Protein AF-A0A219PSG2-F1 (afdb_monomer)

Solvent-accessible surface area (backbone atoms only — not comparable to full-atom values): 5943 Å² total; per-residue (Å²): 108,71,58,83,74,36,82,48,40,40,81,39,81,63,86,69,97,57,96,68,89,75,64,47,75,43,74,32,78,94,44,46,79,70,47,72,79,75,52,82,66,83,75,80,80,71,81,68,77,85,71,72,72,80,72,75,82,72,91,81,78,77,85,84,84,82,89,83,88,85,76,92,77,84,83,88,88,82,83,133

Sequence (80 aa):
HNLSLNECFIKVPREGGGERKGNYWTLDPACEDMFEKGNYRRRRRMKRPFRPPPTHFQPGKALFGGDSYGYLSPPKYLQS

Nearest PDB structures (foldseek):
  5x11-assembly3_D  TM=5.199E-01  e=4.229E+00  Bacillus spizizenii str. W23
  5x11-assembly4_G  TM=5.135E-01  e=4.526E+00  Bacillus spizizenii str. W23
  5x11-assembly2_E  TM=5.217E-01  e=5.184E+00  Bacillus spizizenii str. W23
  5x11-assembly4_H  TM=5.277E-01  e=5.937E+00  Bacillus spizizenii str. W23

Foldseek 3Di:
DVLVVDPQWDWAADDDPPPDDDTDIDGDPVCPVVPVVVPPDDDPDDPDDPPPDPPDDDPDDDDDDDDDDDDDDDDDDDDD

Organism: Astronotus ocellatus (NCBI:txid50733)

InterPro domains:
  IPR001766 Fork head domain [PF00250] (1-36)
  IPR001766 Fork head domain [PS50039] (1-45)
  IPR001766 Fork head domain [SM00339] (1-39)
  IPR036388 Winged helix-like DNA-binding domain superfamily [G3DSA:1.10.10.10] (1-46)
  IPR036390 Winged helix DNA-binding domain superfamily [SSF46785] (1-45)
  IPR050211 Forkhead box domain-containing protein [PTHR11829] (1-65)

Secondary structure (DSSP, 8-state):
-HHHH-TTEEEEPPSS--S----EEEE-GGGGGGTTTS--SPPP--------------TT--S-----------------

Mean predicted aligned error: 18.1 Å

Structure (mmCIF, N/CA/C/O backbone):
data_AF-A0A219PSG2-F1
#
_entry.id   AF-A0A219PSG2-F1
#
loop_
_atom_site.group_PDB
_atom_site.id
_atom_site.type_symbol
_atom_site.label_atom_id
_atom_site.label_alt_id
_atom_site.label_comp_id
_atom_site.label_asym_id
_atom_site.label_entity_id
_atom_site.label_seq_id
_atom_site.pdbx_PDB_ins_code
_atom_site.Cartn_x
_atom_site.Cartn_y
_atom_site.Cartn_z
_atom_site.occupancy
_atom_site.B_iso_or_equiv
_atom_site.auth_seq_id
_atom_site.auth_comp_id
_atom_site.auth_asym_id
_atom_site.auth_atom_id
_atom_site.pdbx_PDB_model_num
ATOM 1 N N . HIS A 1 1 ? 10.610 6.531 3.692 1.00 90.00 1 HIS A N 1
ATOM 2 C CA . HIS A 1 1 ? 10.280 5.907 4.989 1.00 90.00 1 HIS A CA 1
ATOM 3 C C . HIS A 1 1 ? 8.797 5.548 5.105 1.00 90.00 1 HIS A C 1
ATOM 5 O O . HIS A 1 1 ? 8.525 4.431 5.494 1.00 90.00 1 HIS A O 1
ATOM 11 N N . ASN A 1 2 ? 7.829 6.408 4.747 1.00 89.94 2 ASN A N 1
ATOM 12 C CA . ASN A 1 2 ? 6.398 6.069 4.916 1.00 89.94 2 ASN A CA 1
ATOM 13 C C . ASN A 1 2 ? 5.948 4.790 4.191 1.00 89.94 2 ASN A C 1
ATOM 15 O O . ASN A 1 2 ? 5.204 4.013 4.771 1.00 89.94 2 ASN A O 1
ATOM 19 N N . LEU A 1 3 ? 6.436 4.552 2.970 1.00 90.19 3 LEU A N 1
ATOM 20 C CA . LEU A 1 3 ? 6.085 3.352 2.200 1.00 90.19 3 LEU A CA 1
ATOM 21 C C . LEU A 1 3 ? 6.574 2.062 2.870 1.00 90.19 3 LEU A C 1
ATOM 23 O O . LEU A 1 3 ? 5.864 1.078 2.889 1.00 90.19 3 LEU A O 1
ATOM 27 N N . SER A 1 4 ? 7.760 2.080 3.476 1.00 91.25 4 SER A N 1
ATOM 28 C CA . SER A 1 4 ? 8.318 0.911 4.164 1.00 91.25 4 SER A CA 1
ATOM 29 C C . SER A 1 4 ? 7.814 0.739 5.600 1.00 91.25 4 SER A C 1
ATOM 31 O O . SER A 1 4 ? 8.012 -0.315 6.183 1.00 91.25 4 SER A O 1
ATOM 33 N N . LEU A 1 5 ? 7.250 1.789 6.206 1.00 92.06 5 LEU A N 1
ATOM 34 C CA . LEU A 1 5 ? 6.727 1.762 7.578 1.00 92.06 5 LEU A CA 1
ATOM 35 C C . LEU A 1 5 ? 5.265 1.317 7.649 1.00 92.06 5 LEU A C 1
ATOM 37 O O . LEU A 1 5 ? 4.780 1.033 8.739 1.00 92.06 5 LEU A O 1
ATOM 41 N N . ASN A 1 6 ? 4.548 1.348 6.527 1.00 91.12 6 ASN A N 1
ATOM 42 C CA . ASN A 1 6 ? 3.132 1.033 6.478 1.00 91.12 6 ASN A CA 1
ATOM 43 C C . ASN A 1 6 ? 2.928 -0.270 5.709 1.00 91.12 6 ASN A C 1
ATOM 45 O O . ASN A 1 6 ? 3.237 -0.341 4.524 1.00 91.12 6 ASN A O 1
ATOM 49 N N . GLU A 1 7 ? 2.357 -1.257 6.390 1.00 90.00 7 GLU A N 1
ATOM 50 C CA . GLU A 1 7 ? 2.038 -2.584 5.854 1.00 90.00 7 GLU A CA 1
ATOM 51 C C . GLU A 1 7 ? 1.060 -2.525 4.674 1.00 90.00 7 GLU A C 1
ATOM 53 O O . GLU A 1 7 ? 1.059 -3.417 3.839 1.00 90.00 7 GLU A O 1
ATOM 58 N N . CYS A 1 8 ? 0.295 -1.434 4.528 1.00 90.31 8 CYS A N 1
ATOM 59 C CA . CYS A 1 8 ? -0.567 -1.231 3.365 1.00 90.31 8 CYS A CA 1
ATOM 60 C C . CYS A 1 8 ? 0.208 -1.109 2.045 1.00 90.31 8 CYS A C 1
ATOM 62 O O . CYS A 1 8 ? -0.418 -1.218 0.999 1.00 90.31 8 CYS A O 1
ATOM 64 N N . PHE A 1 9 ? 1.512 -0.801 2.057 1.00 92.56 9 PHE A N 1
ATOM 65 C CA . PHE A 1 9 ? 2.301 -0.620 0.839 1.00 92.56 9 PHE A CA 1
ATOM 66 C C . PHE A 1 9 ? 3.339 -1.728 0.696 1.00 92.56 9 PHE A C 1
ATOM 68 O O . PHE A 1 9 ? 4.299 -1.804 1.462 1.00 92.56 9 PHE A O 1
ATOM 75 N N . ILE A 1 10 ? 3.197 -2.534 -0.352 1.00 94.12 10 ILE A N 1
ATOM 76 C CA . ILE A 1 10 ? 4.130 -3.615 -0.663 1.00 94.12 10 ILE A CA 1
ATOM 77 C C . ILE A 1 10 ? 5.055 -3.214 -1.810 1.00 94.12 10 ILE A C 1
ATOM 79 O O . ILE A 1 10 ? 4.659 -2.553 -2.775 1.00 94.12 10 ILE A O 1
ATOM 83 N N . LYS A 1 11 ? 6.330 -3.589 -1.685 1.00 94.00 11 LYS A N 1
ATOM 84 C CA . LYS A 1 11 ? 7.362 -3.327 -2.689 1.00 94.00 11 LYS A CA 1
ATOM 85 C C . LYS A 1 11 ? 7.335 -4.443 -3.730 1.00 94.00 11 LYS A C 1
ATOM 87 O O . LYS A 1 11 ? 7.704 -5.572 -3.422 1.00 94.00 11 LYS A O 1
ATOM 92 N N . VAL A 1 12 ? 6.979 -4.109 -4.964 1.00 92.56 12 VAL A N 1
ATOM 93 C CA . VAL A 1 12 ? 6.914 -5.058 -6.080 1.00 92.56 12 VAL A CA 1
ATOM 94 C C . VAL A 1 12 ? 8.172 -4.914 -6.947 1.00 92.56 12 VAL A C 1
ATOM 96 O O . VAL A 1 12 ? 8.446 -3.814 -7.453 1.00 92.56 12 VAL A O 1
ATOM 99 N N . PRO A 1 13 ? 8.978 -5.984 -7.106 1.00 90.00 13 PRO A N 1
ATOM 100 C CA . PRO A 1 13 ? 10.110 -5.987 -8.025 1.00 90.00 13 PRO A CA 1
ATOM 101 C C . PRO A 1 13 ? 9.654 -5.657 -9.447 1.00 90.00 13 PRO A C 1
ATOM 103 O O . PRO A 1 13 ? 8.593 -6.092 -9.887 1.00 90.00 13 PRO A O 1
ATOM 106 N N . ARG A 1 14 ? 10.451 -4.875 -10.177 1.00 88.50 14 ARG A N 1
ATOM 107 C CA . ARG A 1 14 ? 10.172 -4.608 -11.591 1.00 88.50 14 ARG A CA 1
ATOM 108 C C . ARG A 1 14 ? 10.735 -5.749 -12.424 1.00 88.50 14 ARG A C 1
ATOM 110 O O . ARG A 1 14 ? 11.926 -6.034 -12.321 1.00 88.50 14 ARG A O 1
ATOM 117 N N . GLU A 1 15 ? 9.904 -6.351 -13.263 1.00 79.25 15 GLU A N 1
ATOM 118 C CA . GLU A 1 15 ? 10.381 -7.259 -14.298 1.00 79.25 15 GLU A CA 1
ATOM 119 C C . GLU A 1 15 ? 10.865 -6.426 -15.492 1.00 79.25 15 GLU A C 1
ATOM 121 O O . GLU A 1 15 ? 10.190 -5.500 -15.947 1.00 79.25 15 GLU A O 1
ATOM 126 N N . GLY A 1 16 ? 12.088 -6.692 -15.940 1.00 70.81 16 GLY A N 1
ATOM 127 C CA . GLY A 1 16 ? 12.757 -5.917 -16.979 1.00 70.81 16 GLY A CA 1
ATOM 128 C C . GLY A 1 16 ? 13.814 -4.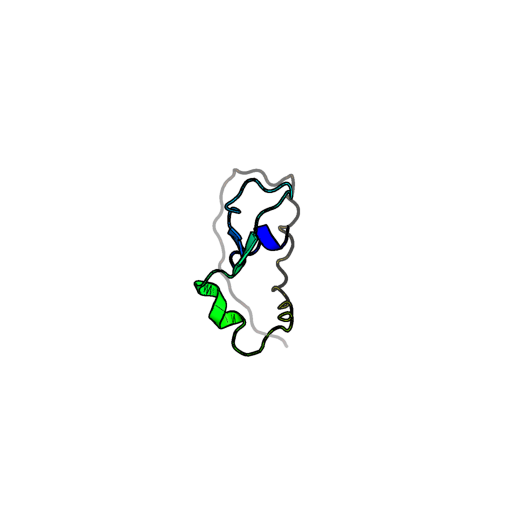971 -16.414 1.00 70.81 16 GLY A C 1
ATOM 129 O O . GLY A 1 16 ? 13.510 -3.937 -15.809 1.00 70.81 16 GLY A O 1
ATOM 130 N N . GLY A 1 17 ? 15.074 -5.313 -16.693 1.00 62.38 17 GLY A N 1
ATOM 131 C CA . GLY A 1 17 ? 16.277 -4.513 -16.443 1.00 62.38 17 GLY A CA 1
ATOM 132 C C . GLY A 1 17 ? 16.358 -3.243 -17.295 1.00 62.38 17 GLY A C 1
ATOM 133 O O . GLY A 1 17 ? 17.398 -2.938 -17.862 1.00 62.38 17 GLY A O 1
ATOM 134 N N . GLY A 1 18 ? 15.250 -2.514 -17.430 1.00 65.00 18 GLY A N 1
ATOM 135 C CA . GLY A 1 18 ? 15.239 -1.197 -18.047 1.00 65.00 18 GLY A CA 1
ATOM 136 C C . GLY A 1 18 ? 15.958 -0.182 -17.159 1.00 65.00 18 GLY A C 1
ATOM 137 O O . GLY A 1 18 ? 15.852 -0.245 -15.935 1.00 65.00 18 GLY A O 1
ATOM 138 N N . GLU A 1 19 ? 16.617 0.784 -17.799 1.00 69.12 19 GLU A N 1
ATOM 139 C CA . GLU A 1 19 ? 17.536 1.812 -17.266 1.00 69.12 19 GLU A CA 1
ATOM 140 C C . GLU A 1 19 ? 17.042 2.652 -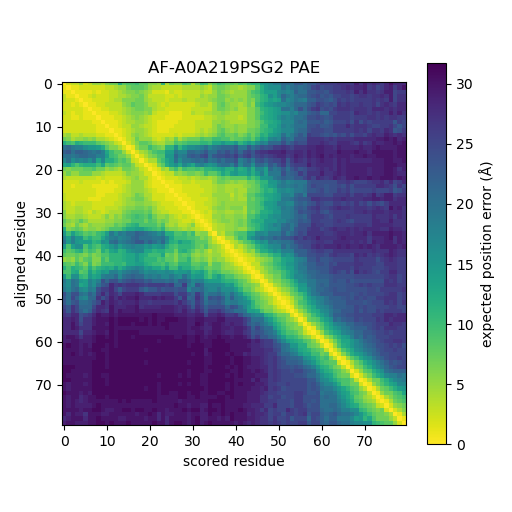16.066 1.00 69.12 19 GLU A C 1
ATOM 142 O O . GLU A 1 19 ? 17.763 3.510 -15.557 1.00 69.12 19 GLU A O 1
ATOM 147 N N . ARG A 1 20 ? 15.812 2.449 -15.580 1.00 73.75 20 ARG A N 1
ATOM 148 C CA . ARG A 1 20 ? 15.221 3.238 -14.495 1.00 73.75 20 ARG A CA 1
ATOM 149 C C . ARG A 1 20 ? 15.320 2.515 -13.156 1.00 73.75 20 ARG A C 1
ATOM 151 O O . ARG A 1 20 ? 14.662 1.506 -12.906 1.00 73.75 20 ARG A O 1
ATOM 158 N N . LYS A 1 21 ? 16.107 3.114 -12.261 1.00 80.69 21 LYS A N 1
ATOM 159 C CA . LYS A 1 21 ? 16.263 2.730 -10.855 1.00 80.69 21 LYS A CA 1
ATOM 160 C C . LYS A 1 21 ? 14.933 2.843 -10.108 1.00 80.69 21 LYS A C 1
ATOM 162 O O . LYS A 1 21 ? 14.342 3.917 -10.051 1.00 80.69 21 LYS A O 1
ATOM 167 N N . GLY A 1 22 ? 14.503 1.763 -9.463 1.00 86.88 22 GLY A N 1
ATOM 168 C CA . GLY A 1 22 ? 13.345 1.787 -8.572 1.00 86.88 22 GLY A CA 1
ATOM 169 C C . GLY A 1 22 ? 12.590 0.467 -8.523 1.00 86.88 22 GLY A C 1
ATOM 170 O O . GLY A 1 22 ? 12.866 -0.452 -9.286 1.00 86.88 22 GLY A O 1
ATOM 171 N N . ASN A 1 23 ? 11.633 0.391 -7.603 1.00 90.25 23 ASN A N 1
ATOM 172 C CA . ASN A 1 23 ? 10.669 -0.704 -7.494 1.00 90.25 23 ASN A CA 1
ATOM 173 C C . ASN A 1 23 ? 9.261 -0.119 -7.590 1.00 90.25 23 ASN A C 1
ATOM 175 O O . ASN A 1 23 ? 9.082 1.065 -7.284 1.00 90.25 23 ASN A O 1
ATOM 179 N N . TYR A 1 24 ? 8.286 -0.927 -8.001 1.00 91.19 24 TYR A N 1
ATOM 180 C CA . TYR A 1 24 ? 6.889 -0.527 -7.895 1.00 91.19 24 TYR A CA 1
ATOM 181 C C . TYR A 1 24 ? 6.433 -0.626 -6.439 1.00 91.19 24 TYR A C 1
ATOM 183 O O . TYR A 1 24 ? 7.007 -1.359 -5.630 1.00 91.19 24 TYR A O 1
ATOM 191 N N . TRP A 1 25 ? 5.408 0.148 -6.116 1.00 93.69 25 TRP A N 1
ATOM 192 C CA . TRP A 1 25 ? 4.706 0.071 -4.847 1.00 93.69 25 TRP A CA 1
ATOM 193 C C . TRP A 1 25 ? 3.236 -0.131 -5.153 1.00 93.69 25 TRP A C 1
ATOM 195 O O . TRP A 1 25 ? 2.670 0.624 -5.945 1.00 93.69 25 TRP A O 1
ATOM 205 N N . THR A 1 26 ? 2.641 -1.143 -4.543 1.00 92.62 26 THR A N 1
ATOM 206 C CA . THR A 1 26 ? 1.217 -1.448 -4.687 1.00 92.62 26 THR A CA 1
ATOM 207 C C . THR A 1 26 ? 0.572 -1.510 -3.311 1.00 92.62 26 THR A C 1
ATOM 209 O O . THR A 1 26 ? 1.272 -1.568 -2.295 1.00 92.62 26 THR A O 1
ATOM 212 N N . LEU A 1 27 ? -0.758 -1.436 -3.272 1.00 91.56 27 LEU A N 1
ATOM 213 C CA . LEU A 1 27 ? -1.495 -1.687 -2.041 1.00 91.56 27 LEU A CA 1
ATOM 214 C C . LEU A 1 27 ? -1.496 -3.188 -1.740 1.00 91.56 27 LEU A C 1
ATOM 216 O O . LEU A 1 27 ? -1.521 -4.005 -2.659 1.00 91.56 27 LEU A O 1
ATOM 220 N N . ASP A 1 28 ? -1.435 -3.530 -0.458 1.00 91.88 28 ASP A N 1
ATOM 221 C CA . ASP A 1 28 ? -1.753 -4.878 0.001 1.00 91.88 28 ASP A CA 1
ATOM 222 C C . ASP A 1 28 ? -3.262 -5.125 -0.202 1.00 91.88 28 ASP A C 1
ATOM 224 O O . ASP A 1 28 ? -4.055 -4.286 0.247 1.00 91.88 28 ASP A O 1
ATOM 228 N N . PRO A 1 2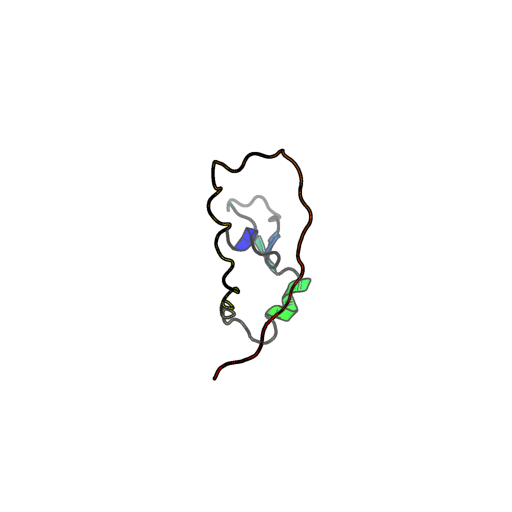9 ? -3.676 -6.245 -0.828 1.00 90.75 29 PRO A N 1
ATOM 229 C CA . PRO A 1 29 ? -5.084 -6.619 -0.963 1.00 90.75 29 PRO A CA 1
ATOM 230 C C . PRO A 1 29 ? -5.866 -6.581 0.358 1.00 90.75 29 PRO A C 1
ATOM 232 O O . PRO A 1 29 ? -7.022 -6.172 0.388 1.00 90.75 29 PRO A O 1
ATOM 235 N N . ALA A 1 30 ? -5.230 -6.915 1.487 1.00 87.75 30 ALA A N 1
ATOM 236 C CA . ALA A 1 30 ? -5.864 -6.861 2.807 1.00 87.75 30 ALA A CA 1
ATOM 237 C C . ALA A 1 30 ? -6.222 -5.431 3.260 1.00 87.75 30 ALA A C 1
ATOM 239 O O . ALA A 1 30 ? -6.976 -5.237 4.216 1.00 87.75 30 ALA A O 1
ATOM 240 N N . CYS A 1 31 ? -5.661 -4.417 2.600 1.00 86.19 31 CYS A N 1
ATOM 241 C CA . CYS A 1 31 ? -5.859 -3.008 2.910 1.00 86.19 31 CYS A CA 1
ATOM 242 C C . CYS A 1 31 ? -6.706 -2.267 1.861 1.00 86.19 31 CYS A C 1
ATOM 244 O O . CYS A 1 31 ? -6.947 -1.073 2.049 1.00 86.19 31 CYS A O 1
ATOM 246 N N . GLU A 1 32 ? -7.177 -2.925 0.795 1.00 82.25 32 GLU A N 1
ATOM 247 C CA . GLU A 1 32 ? -7.977 -2.298 -0.276 1.00 82.25 32 GLU A CA 1
ATOM 248 C C . GLU A 1 32 ? -9.280 -1.685 0.269 1.00 82.25 32 GLU A C 1
ATOM 250 O O . GLU A 1 32 ? -9.537 -0.487 0.086 1.00 82.25 32 GLU A O 1
ATOM 255 N N . ASP A 1 33 ? -10.005 -2.436 1.102 1.00 81.94 33 ASP A N 1
ATOM 256 C CA . ASP A 1 33 ? -11.249 -2.012 1.766 1.00 81.94 33 ASP A CA 1
ATOM 257 C C . ASP A 1 33 ? -11.104 -0.731 2.607 1.00 81.94 33 ASP A C 1
ATOM 259 O O . ASP A 1 33 ? -12.077 -0.013 2.873 1.00 81.94 33 ASP A O 1
ATOM 263 N N . MET A 1 34 ? -9.884 -0.414 3.059 1.00 74.69 34 MET A N 1
ATOM 264 C CA . MET A 1 34 ? -9.627 0.786 3.855 1.00 74.69 34 MET A CA 1
ATOM 265 C C . MET A 1 34 ? -9.728 2.078 3.037 1.00 74.69 34 MET A C 1
ATOM 267 O O . MET A 1 34 ? -9.903 3.147 3.637 1.00 74.69 34 MET A O 1
ATOM 271 N N . PHE A 1 35 ? -9.610 1.986 1.709 1.00 72.62 35 PHE A N 1
ATOM 272 C CA . PHE A 1 35 ? -9.545 3.121 0.787 1.00 72.62 35 PHE A CA 1
ATOM 273 C C . PHE A 1 35 ? -10.673 3.134 -0.259 1.00 72.62 35 PHE A C 1
ATOM 275 O O . PHE A 1 35 ? -10.962 4.204 -0.794 1.00 72.62 35 PHE A O 1
ATOM 282 N N . GLU A 1 36 ? -11.362 2.013 -0.504 1.00 71.56 36 GLU A N 1
ATOM 283 C CA . GLU A 1 36 ? -12.426 1.903 -1.523 1.00 71.56 36 GLU A CA 1
ATOM 284 C C . GLU A 1 36 ? -13.670 2.770 -1.261 1.00 71.56 36 GLU A C 1
ATOM 286 O O . GLU A 1 36 ? -14.372 3.159 -2.191 1.00 71.56 36 GLU A O 1
ATOM 291 N N . LYS A 1 37 ? -13.931 3.186 -0.016 1.00 67.19 37 LYS A N 1
ATOM 292 C CA . LYS A 1 37 ? -15.111 4.010 0.334 1.00 67.19 37 LYS A CA 1
ATOM 293 C C . LYS A 1 37 ? -14.906 5.520 0.153 1.00 67.19 37 LYS A C 1
ATOM 295 O O . LYS A 1 37 ? -15.474 6.315 0.901 1.00 67.19 37 LYS A O 1
ATOM 300 N N . GLY A 1 38 ? -14.030 5.941 -0.762 1.00 70.31 38 GLY A N 1
ATOM 301 C CA . GLY A 1 38 ? -13.734 7.362 -0.999 1.00 70.31 38 GLY A CA 1
ATOM 302 C C . GLY A 1 38 ? -13.053 8.073 0.181 1.00 70.31 38 GLY A C 1
ATOM 303 O O . GLY A 1 38 ? -12.962 9.304 0.214 1.00 70.31 38 GLY A O 1
ATOM 304 N N . ASN A 1 39 ? -12.559 7.321 1.170 1.00 72.88 39 ASN A N 1
ATOM 305 C CA . ASN A 1 39 ? -11.907 7.870 2.355 1.00 72.88 39 ASN A CA 1
ATOM 306 C C . ASN A 1 39 ? -10.401 8.050 2.131 1.00 72.88 39 ASN A C 1
ATOM 308 O O . ASN A 1 39 ? -9.567 7.426 2.781 1.00 72.88 39 ASN A O 1
ATOM 312 N N . TYR A 1 40 ? -10.051 8.961 1.228 1.00 74.44 40 TYR A N 1
ATOM 313 C CA . TYR A 1 40 ? -8.661 9.372 0.996 1.00 74.44 40 TYR A CA 1
ATOM 314 C C . TYR A 1 40 ? -8.192 10.444 1.987 1.00 74.44 40 TYR A C 1
ATOM 316 O O . TYR A 1 40 ? -7.060 10.933 1.927 1.00 74.44 40 TYR A O 1
ATOM 324 N N . ARG A 1 41 ? -9.065 10.853 2.914 1.00 81.19 41 ARG A N 1
ATOM 325 C CA . ARG A 1 41 ? -8.728 11.861 3.913 1.00 81.19 41 ARG A CA 1
ATOM 326 C C . ARG A 1 41 ? -7.821 11.232 4.956 1.00 81.19 41 ARG A C 1
ATOM 328 O O . ARG A 1 41 ? -8.110 10.183 5.526 1.00 81.19 41 ARG A O 1
ATOM 335 N N . ARG A 1 42 ? -6.734 11.932 5.274 1.00 81.56 42 ARG A N 1
ATOM 336 C CA . ARG A 1 42 ? -5.853 11.560 6.382 1.00 81.56 42 ARG A CA 1
ATOM 337 C C . ARG A 1 42 ? -6.691 11.390 7.655 1.00 81.56 42 ARG A C 1
ATOM 339 O O . ARG A 1 42 ? -7.316 12.350 8.112 1.00 81.56 42 ARG A O 1
ATOM 346 N N . ARG A 1 43 ? -6.691 10.183 8.235 1.00 78.38 43 ARG A N 1
ATOM 347 C CA . ARG A 1 43 ? -7.358 9.918 9.520 1.00 78.38 43 ARG A CA 1
ATOM 348 C C . ARG A 1 43 ? -6.800 10.880 10.569 1.00 78.38 43 ARG A C 1
ATOM 350 O O . ARG A 1 43 ? -5.586 11.099 10.630 1.00 78.38 43 ARG A O 1
ATOM 357 N N . ARG A 1 44 ? -7.671 11.482 11.389 1.00 80.44 44 ARG A N 1
ATOM 358 C CA . ARG A 1 44 ? -7.206 12.345 12.484 1.00 80.44 44 ARG A CA 1
ATOM 359 C C . ARG A 1 44 ? -6.333 11.509 13.410 1.00 80.44 44 ARG A C 1
ATOM 361 O O . ARG A 1 44 ? -6.717 10.412 13.810 1.00 80.44 44 ARG A O 1
ATOM 368 N N . ARG A 1 45 ? -5.165 12.041 13.768 1.00 79.50 45 ARG A N 1
ATOM 369 C CA . ARG A 1 45 ? -4.329 11.442 1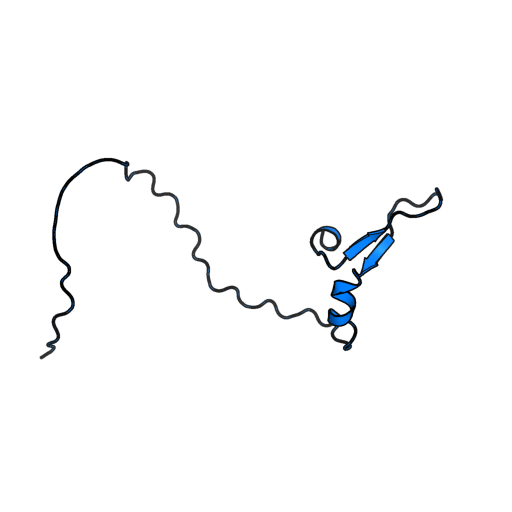4.806 1.00 79.50 45 ARG A CA 1
ATOM 370 C C . ARG A 1 45 ? -5.144 11.453 16.098 1.00 79.50 45 ARG A C 1
ATOM 372 O O . ARG A 1 45 ? -5.395 12.524 16.647 1.00 79.50 45 ARG A O 1
ATOM 379 N N . MET A 1 46 ? -5.583 10.281 16.556 1.00 76.25 46 MET A N 1
ATOM 380 C CA . MET A 1 46 ? -6.152 10.138 17.895 1.00 76.25 46 MET A CA 1
ATOM 381 C C . MET A 1 46 ? -5.140 10.707 18.892 1.00 76.25 46 MET A C 1
ATOM 383 O O . MET A 1 46 ? -3.941 10.408 18.793 1.00 76.25 46 MET A O 1
ATOM 387 N N . LYS A 1 47 ? -5.598 11.545 19.831 1.00 76.88 47 LYS A N 1
ATOM 388 C CA . LYS A 1 47 ? -4.768 11.926 20.976 1.00 76.88 47 LYS A CA 1
ATOM 389 C C . LYS A 1 47 ? -4.415 10.622 21.679 1.00 76.88 47 LYS A C 1
ATOM 391 O O . LYS A 1 47 ? -5.294 9.957 22.219 1.00 76.88 47 LYS A O 1
ATOM 396 N N . ARG A 1 48 ? -3.147 10.214 21.600 1.00 76.56 48 ARG A N 1
ATOM 397 C CA . ARG A 1 48 ? -2.672 9.092 22.408 1.00 76.56 48 ARG A CA 1
ATOM 398 C C . ARG A 1 48 ? -2.943 9.477 23.866 1.00 76.56 48 ARG A C 1
ATOM 400 O O . ARG A 1 48 ? -2.644 10.626 24.207 1.00 76.56 48 ARG A O 1
ATOM 407 N N . PRO A 1 49 ? -3.504 8.579 24.697 1.00 77.56 49 PRO A N 1
ATOM 408 C C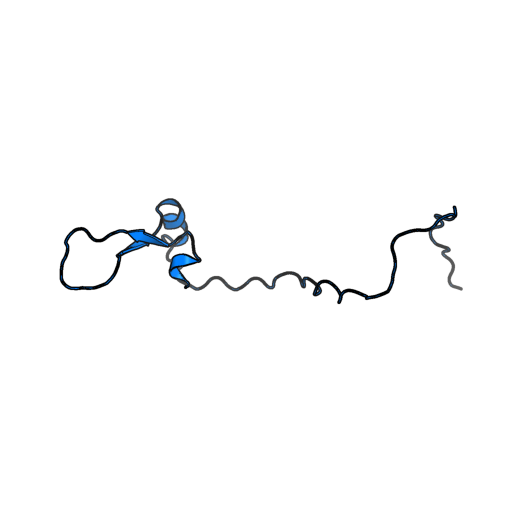A . PRO A 1 49 ? -3.505 8.782 26.137 1.00 77.56 49 PRO A CA 1
ATOM 409 C C . PRO A 1 49 ? -2.100 9.217 26.534 1.00 77.56 49 PRO A C 1
ATOM 411 O O . PRO A 1 49 ? -1.126 8.655 26.018 1.00 77.56 49 PRO A O 1
ATOM 414 N N . PHE A 1 50 ? -1.997 10.268 27.345 1.00 75.25 50 PHE A N 1
ATOM 415 C CA . PHE A 1 50 ? -0.711 10.735 27.834 1.00 75.25 50 PHE A CA 1
ATOM 416 C C . PHE A 1 50 ? -0.024 9.543 28.498 1.00 75.25 50 PHE A C 1
ATOM 418 O O . PHE A 1 50 ? -0.427 9.105 29.571 1.00 75.25 50 PHE A O 1
ATOM 425 N N . ARG A 1 51 ? 0.963 8.963 27.813 1.00 73.00 51 ARG A N 1
ATOM 426 C CA . ARG A 1 51 ? 1.900 8.050 28.442 1.00 73.00 51 ARG A CA 1
ATOM 427 C C . ARG A 1 51 ? 2.866 8.993 29.148 1.00 73.00 51 ARG A C 1
ATOM 429 O O . ARG A 1 51 ? 3.628 9.646 28.426 1.00 73.00 51 ARG A O 1
ATOM 436 N N . PRO A 1 52 ? 2.808 9.140 30.488 1.00 70.94 52 PRO A N 1
ATOM 437 C CA . PRO A 1 52 ? 3.853 9.873 31.176 1.00 70.94 52 PRO A CA 1
ATOM 438 C C . PRO A 1 52 ? 5.184 9.273 30.721 1.00 70.94 52 PRO A C 1
ATOM 440 O O . PRO A 1 52 ? 5.271 8.044 30.579 1.00 70.94 52 PRO A O 1
ATOM 443 N N . PRO A 1 53 ? 6.190 10.103 30.399 1.00 70.88 53 PRO A N 1
ATOM 444 C CA . PRO A 1 53 ? 7.514 9.578 30.119 1.00 70.88 53 PRO A CA 1
ATOM 445 C C . PRO A 1 53 ? 7.874 8.638 31.275 1.00 70.88 53 PRO A C 1
ATOM 447 O O . PRO A 1 53 ? 7.566 8.991 32.419 1.00 70.88 53 PRO A O 1
ATOM 450 N N . PRO A 1 54 ? 8.431 7.439 31.009 1.00 67.00 54 PRO A N 1
ATOM 451 C CA . PRO A 1 54 ? 8.931 6.597 32.084 1.00 67.00 54 PRO A CA 1
ATOM 452 C C . PRO A 1 54 ? 9.827 7.497 32.919 1.00 67.00 54 PRO A C 1
ATOM 454 O O . PRO A 1 54 ? 10.776 8.087 32.398 1.00 67.00 54 PRO A O 1
ATOM 457 N N . THR A 1 55 ? 9.393 7.733 34.156 1.00 64.25 55 THR A N 1
ATOM 458 C CA . THR A 1 55 ? 10.031 8.670 35.062 1.00 64.25 55 THR A CA 1
ATOM 459 C C . TH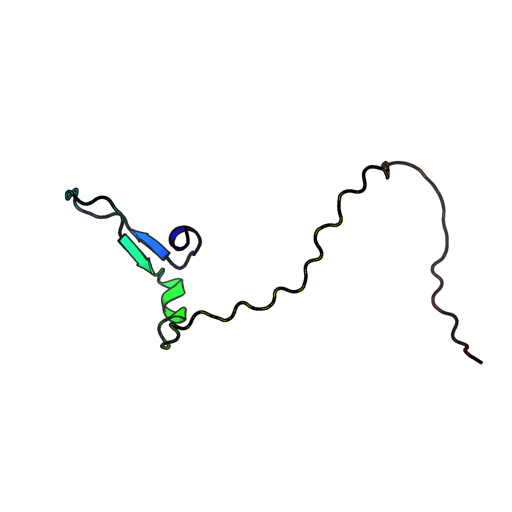R A 1 55 ? 11.505 8.346 35.052 1.00 64.25 55 THR A C 1
ATOM 461 O O . THR A 1 55 ? 11.882 7.195 35.274 1.00 64.25 55 THR A O 1
ATOM 464 N N . HIS A 1 56 ? 12.283 9.365 34.706 1.00 59.62 56 HIS A N 1
ATOM 465 C CA . HIS A 1 56 ? 13.715 9.460 34.886 1.00 59.62 56 HIS A CA 1
ATOM 466 C C . HIS A 1 56 ? 14.202 8.460 35.942 1.00 59.62 56 HIS A C 1
ATOM 468 O O . HIS A 1 56 ? 13.782 8.528 37.100 1.00 59.62 56 HIS A O 1
ATOM 474 N N . PHE A 1 57 ? 15.003 7.494 35.490 1.00 55.25 57 PHE A N 1
ATOM 475 C CA . PHE A 1 57 ? 15.705 6.517 36.312 1.00 55.25 57 PHE A CA 1
ATOM 476 C C . PHE A 1 57 ? 16.264 7.241 37.540 1.00 55.25 57 PHE A C 1
ATOM 478 O O . PHE A 1 57 ? 17.150 8.074 37.393 1.00 55.25 57 PHE A O 1
ATOM 485 N N . GLN A 1 58 ? 15.691 7.001 38.722 1.00 48.22 58 GLN A N 1
ATOM 486 C CA . GLN A 1 58 ? 16.225 7.527 39.975 1.00 48.22 58 GLN A CA 1
ATOM 487 C C . GLN A 1 58 ? 17.515 6.750 40.256 1.00 48.22 58 GLN A C 1
ATOM 489 O O . GLN A 1 58 ? 17.425 5.558 40.570 1.00 48.22 58 GLN A O 1
ATOM 494 N N .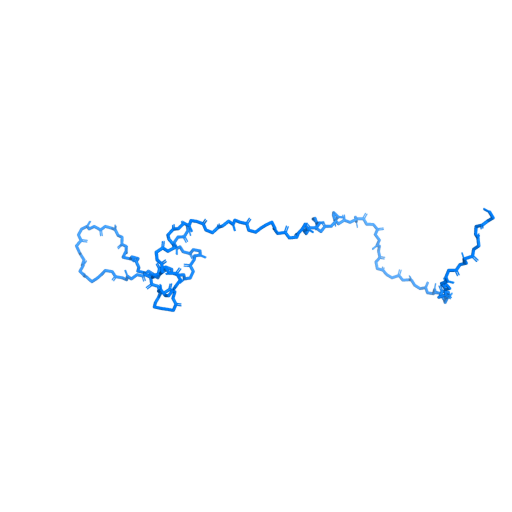 PRO A 1 59 ? 18.712 7.350 40.135 1.00 43.59 59 PRO A N 1
ATOM 495 C CA . PRO A 1 59 ? 19.929 6.661 40.511 1.00 43.59 59 PRO A CA 1
ATOM 496 C C . PRO A 1 59 ? 20.008 6.741 42.037 1.00 43.59 59 PRO A C 1
ATOM 498 O O . PRO A 1 59 ? 20.442 7.750 42.581 1.00 43.59 59 PRO A O 1
ATOM 501 N N . GLY A 1 60 ? 19.520 5.719 42.747 1.00 52.03 60 GLY A N 1
ATOM 502 C CA . GLY A 1 60 ? 19.739 5.677 44.198 1.00 52.03 60 GLY A CA 1
ATOM 503 C C . GLY A 1 60 ? 18.772 4.903 45.084 1.00 52.03 60 GLY A C 1
ATOM 504 O O . GLY A 1 60 ? 18.802 5.125 46.289 1.00 52.03 60 GLY A O 1
ATOM 505 N N . LYS A 1 61 ? 17.931 3.996 44.576 1.00 48.44 61 LYS A N 1
ATOM 506 C CA . LYS A 1 61 ? 17.263 3.026 45.463 1.00 48.44 61 LYS A CA 1
ATOM 507 C C . LYS A 1 61 ? 17.744 1.627 45.127 1.00 48.44 61 LYS A C 1
ATOM 509 O O . LYS A 1 61 ? 17.245 0.979 44.214 1.00 48.44 61 LYS A O 1
ATOM 514 N N . ALA A 1 62 ? 18.809 1.257 45.832 1.00 43.69 62 ALA A N 1
ATOM 515 C CA . ALA A 1 62 ? 19.406 -0.060 45.823 1.00 43.69 62 ALA A CA 1
ATOM 516 C C . ALA A 1 62 ? 18.347 -1.135 46.098 1.00 43.69 62 ALA A C 1
ATOM 518 O O . ALA A 1 62 ? 17.458 -0.972 46.933 1.00 43.69 62 ALA A O 1
ATOM 519 N N . LEU A 1 63 ? 18.476 -2.231 45.360 1.00 54.22 63 LEU A N 1
ATOM 520 C CA . LEU A 1 63 ? 17.910 -3.525 45.702 1.00 54.22 63 LEU A CA 1
ATOM 521 C C . LEU A 1 63 ? 18.543 -4.000 47.027 1.00 54.22 63 LEU A C 1
ATOM 523 O O . LEU A 1 63 ? 19.733 -3.770 47.232 1.00 54.22 63 LEU A O 1
ATOM 527 N N . PHE A 1 64 ? 17.750 -4.712 47.838 1.00 38.59 64 PHE A N 1
ATOM 528 C CA . PHE A 1 64 ? 18.069 -5.457 49.076 1.00 38.59 64 PHE A CA 1
ATOM 529 C C . PHE A 1 64 ? 17.797 -4.780 50.439 1.00 38.59 64 PHE A C 1
ATOM 531 O O . PHE A 1 64 ? 18.239 -3.671 50.714 1.00 38.59 64 PHE A O 1
ATOM 538 N N . GLY A 1 65 ? 17.117 -5.548 51.308 1.00 36.25 65 GLY A N 1
ATOM 539 C CA . GLY A 1 65 ? 16.778 -5.265 52.714 1.00 36.25 65 GLY A CA 1
ATOM 540 C C . GLY A 1 65 ? 15.301 -4.885 52.857 1.00 36.25 65 GLY A C 1
ATOM 541 O O . GLY A 1 65 ? 14.885 -3.877 52.308 1.00 36.25 65 GLY A O 1
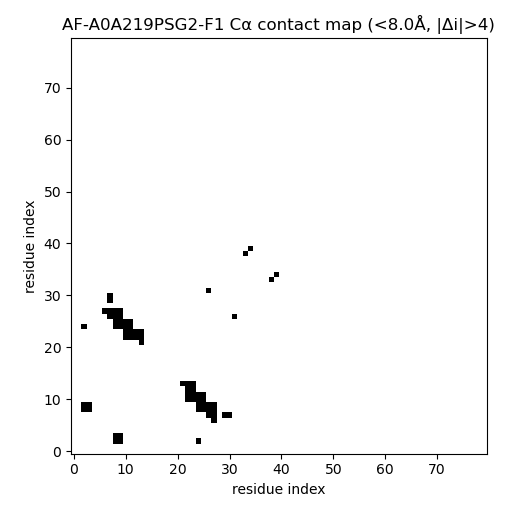ATOM 542 N N . GLY A 1 66 ? 14.409 -5.663 53.466 1.00 41.41 66 GLY A N 1
ATOM 543 C CA . GLY A 1 66 ? 14.549 -6.401 54.718 1.00 41.41 66 GLY A CA 1
ATOM 544 C C . GLY A 1 66 ? 13.535 -5.793 55.691 1.00 41.41 66 GLY A C 1
ATOM 545 O O . GLY A 1 66 ? 13.687 -4.639 56.064 1.00 41.41 66 GLY A O 1
ATOM 546 N N . ASP A 1 67 ? 12.499 -6.569 56.014 1.00 41.12 67 ASP A N 1
ATOM 547 C CA . ASP A 1 67 ? 11.534 -6.380 57.105 1.00 41.12 67 ASP A CA 1
ATOM 548 C C . ASP A 1 67 ? 10.620 -5.140 57.081 1.00 41.12 67 ASP A C 1
ATOM 550 O O . ASP A 1 67 ? 11.034 -3.997 57.228 1.00 41.12 67 ASP A O 1
ATOM 554 N N . SER A 1 68 ? 9.309 -5.380 57.034 1.00 42.75 68 SER A N 1
ATOM 555 C CA . SER A 1 68 ? 8.449 -5.172 58.209 1.00 42.75 68 SER A CA 1
ATOM 556 C C . SER A 1 68 ? 6.982 -5.034 57.798 1.00 42.75 68 SER A C 1
ATOM 558 O O . SER A 1 68 ? 6.604 -4.292 56.893 1.00 42.75 68 SER A O 1
ATOM 560 N N . TYR A 1 69 ? 6.160 -5.804 58.493 1.00 43.84 69 TYR A N 1
ATOM 561 C CA . TYR A 1 69 ? 4.714 -5.872 58.419 1.00 43.84 69 TYR A CA 1
ATOM 562 C C . TYR A 1 69 ? 4.058 -4.509 58.689 1.00 43.84 69 TYR A C 1
ATOM 564 O O . TYR A 1 69 ? 4.479 -3.790 59.592 1.00 43.84 69 TYR A O 1
ATOM 572 N N . GLY A 1 70 ? 2.932 -4.224 58.027 1.00 42.25 70 GLY A N 1
ATOM 573 C CA . GLY A 1 70 ? 1.894 -3.409 58.663 1.00 42.25 70 GLY A CA 1
ATOM 574 C C . GLY A 1 70 ? 1.097 -2.463 57.769 1.00 42.25 70 GLY A C 1
ATOM 575 O O . GLY A 1 70 ? 1.627 -1.524 57.191 1.00 42.25 70 GLY A O 1
ATOM 576 N N . TYR A 1 71 ? -0.221 -2.663 57.836 1.00 46.41 71 TYR A N 1
ATOM 577 C CA . TYR A 1 71 ? -1.285 -1.670 57.664 1.00 46.41 71 TYR A CA 1
ATOM 578 C C . TYR A 1 71 ? -1.775 -1.354 56.247 1.00 46.41 71 TYR A C 1
ATOM 580 O O . TYR A 1 71 ? -1.635 -0.259 55.711 1.00 46.41 71 TYR A O 1
ATOM 588 N N . LEU A 1 72 ? -2.592 -2.288 55.752 1.00 56.19 72 LEU A N 1
ATOM 589 C CA . LEU A 1 72 ? -3.946 -1.925 55.329 1.00 56.19 72 LEU A CA 1
ATOM 590 C C . LEU A 1 72 ? -4.640 -1.129 56.449 1.00 56.19 72 LEU A C 1
ATOM 592 O O . LEU A 1 72 ? -4.864 -1.657 57.537 1.00 56.19 72 LEU A O 1
ATOM 596 N N . SER A 1 73 ? -5.018 0.115 56.173 1.00 53.03 73 SER A N 1
ATOM 597 C CA . SER A 1 73 ? -6.150 0.761 56.841 1.00 53.03 73 SER A CA 1
ATOM 598 C C . SER A 1 73 ? -6.772 1.790 55.892 1.00 53.03 73 SER A C 1
ATOM 600 O O . SER A 1 73 ? -6.114 2.780 55.564 1.00 53.03 73 SER A O 1
ATOM 602 N N . PRO A 1 74 ? -7.994 1.560 55.380 1.00 56.25 74 PRO A N 1
ATOM 603 C CA . PRO A 1 74 ? -8.741 2.549 54.612 1.00 56.25 74 PRO A CA 1
ATOM 604 C C . PRO A 1 74 ? -9.683 3.361 55.543 1.00 56.25 74 PRO A C 1
ATOM 606 O O . PRO A 1 74 ? -9.722 3.136 56.753 1.00 56.25 74 PRO A O 1
ATOM 609 N N . PRO A 1 75 ? -10.377 4.378 55.008 1.00 52.78 75 PRO A N 1
ATOM 610 C CA . PRO A 1 75 ? -10.293 5.774 55.431 1.00 52.78 75 PRO A CA 1
ATOM 611 C C . PRO A 1 75 ? -11.108 6.111 56.697 1.00 52.78 75 PRO A C 1
ATOM 613 O O . PRO A 1 75 ? -12.118 5.482 57.006 1.00 52.78 75 PRO A O 1
ATOM 616 N N . LYS A 1 76 ? -10.733 7.189 57.398 1.00 58.75 76 LYS A N 1
ATOM 617 C CA . LYS A 1 76 ? -11.605 7.824 58.399 1.00 58.75 76 LYS A CA 1
ATOM 618 C C . LYS A 1 76 ? -12.472 8.875 57.694 1.00 58.75 76 LYS A C 1
ATOM 620 O O . LYS A 1 76 ? -11.965 9.915 57.289 1.00 58.75 76 LYS A O 1
ATOM 625 N N . TYR A 1 77 ? -13.767 8.606 57.554 1.00 52.75 77 TYR A N 1
ATOM 626 C CA . TYR A 1 77 ? -14.769 9.654 57.353 1.00 52.75 77 TYR A CA 1
ATOM 627 C C . TYR A 1 77 ? -15.048 10.319 58.703 1.00 52.75 77 TYR A C 1
ATOM 629 O O . TYR A 1 77 ? -15.508 9.629 59.607 1.00 52.75 77 TYR A O 1
ATOM 637 N N . LEU A 1 78 ? -14.779 11.622 58.826 1.00 48.78 78 LEU A N 1
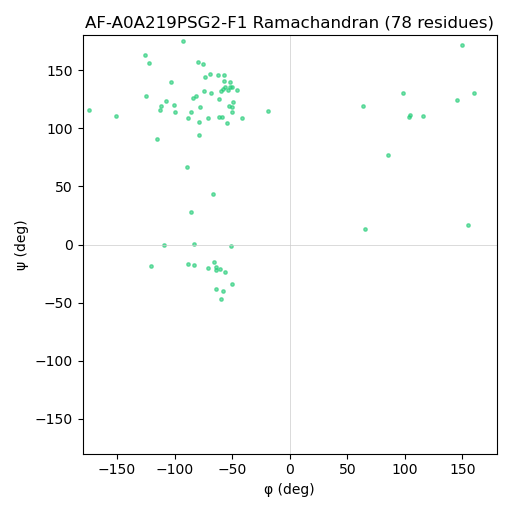ATOM 638 C CA . LEU A 1 78 ? -15.609 12.597 59.548 1.00 48.78 78 LEU A CA 1
ATOM 639 C C . LEU A 1 78 ? -15.015 13.995 59.314 1.00 48.78 78 LEU A C 1
ATOM 641 O O . LEU A 1 78 ? -13.890 14.265 59.728 1.00 48.78 78 LEU A O 1
ATOM 645 N N . GLN A 1 79 ? -15.760 14.870 58.644 1.00 49.78 79 GLN A N 1
ATOM 646 C CA . GLN A 1 79 ? -15.500 16.307 58.635 1.00 49.78 79 GLN A CA 1
ATOM 647 C C . GLN A 1 79 ? -16.599 16.936 59.496 1.00 49.78 79 GLN A C 1
ATOM 649 O O . GLN A 1 79 ? -17.777 16.650 59.272 1.00 49.78 79 GLN A O 1
ATOM 654 N N . SER A 1 80 ? -16.189 17.679 60.527 1.00 48.19 80 SER A N 1
ATOM 655 C CA . SER A 1 80 ? -17.057 18.595 61.276 1.00 48.19 80 SER A CA 1
ATOM 656 C C . SER A 1 80 ? -17.464 19.778 60.406 1.00 48.19 80 SER A C 1
ATOM 658 O O . SER A 1 80 ? -16.715 20.093 59.453 1.00 48.19 80 SER A O 1
#

Radius of gyration: 28.17 Å; Cα contacts (8 Å, |Δi|>4): 34; chains: 1; bounding box: 37×26×79 Å

pLDDT: mean 71.15, std 17.43, range [36.25, 94.12]